Protein AF-A0A7X4H972-F1 (afdb_monomer)

Radius of gyration: 20.14 Å; Cα contacts (8 Å, |Δi|>4): 20; chains: 1; bounding box: 59×49×28 Å

Structure (mmCIF, N/CA/C/O backbone):
data_AF-A0A7X4H972-F1
#
_entry.id   AF-A0A7X4H972-F1
#
loop_
_atom_site.group_PDB
_atom_site.id
_atom_site.type_symbol
_atom_site.label_atom_id
_atom_site.label_alt_id
_a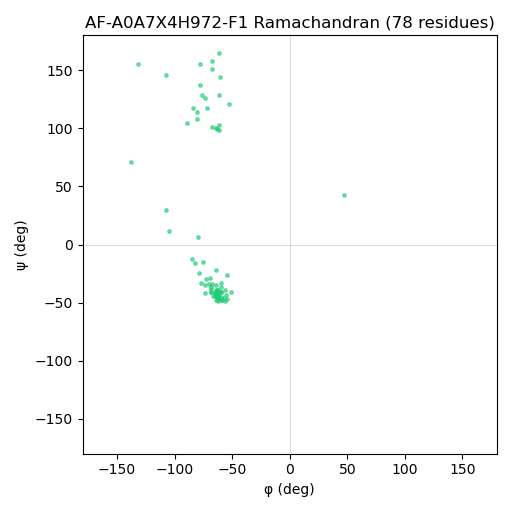tom_site.label_comp_id
_atom_site.label_asym_id
_atom_site.label_entity_id
_atom_site.label_seq_id
_atom_site.pdbx_PDB_ins_code
_atom_site.Cartn_x
_atom_site.Cartn_y
_atom_site.Cartn_z
_atom_site.occupancy
_atom_site.B_iso_or_equiv
_atom_site.auth_seq_id
_atom_site.auth_comp_id
_atom_site.auth_asym_id
_atom_site.auth_atom_id
_atom_site.pdbx_PDB_model_num
ATOM 1 N N . MET A 1 1 ? 18.793 -6.795 8.514 1.00 56.94 1 MET A N 1
ATOM 2 C CA . MET A 1 1 ? 17.502 -6.539 7.839 1.00 56.94 1 MET A CA 1
ATOM 3 C C . MET A 1 1 ? 16.995 -7.866 7.291 1.00 56.94 1 MET A C 1
ATOM 5 O O . MET A 1 1 ? 17.757 -8.516 6.587 1.00 56.94 1 MET A O 1
ATOM 9 N N . GLY A 1 2 ? 15.796 -8.318 7.669 1.00 76.12 2 GLY A N 1
ATOM 10 C CA . 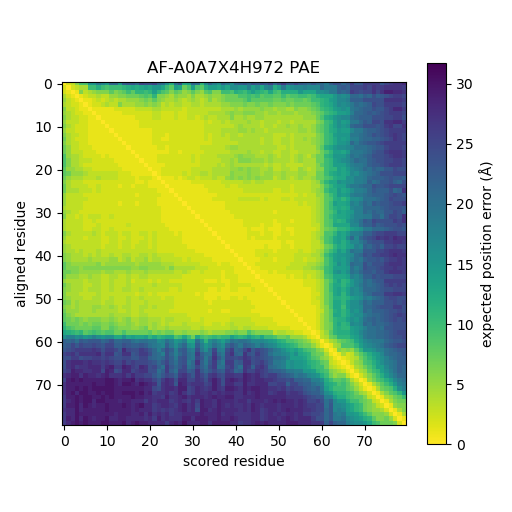GLY A 1 2 ? 15.244 -9.589 7.180 1.00 76.12 2 GLY A CA 1
ATOM 11 C C . GLY A 1 2 ? 14.793 -9.462 5.725 1.00 76.12 2 GLY A C 1
ATOM 12 O O . GLY A 1 2 ? 14.032 -8.555 5.403 1.00 76.12 2 GLY A O 1
ATOM 13 N N . ILE A 1 3 ? 15.281 -10.333 4.841 1.00 82.75 3 ILE A N 1
ATOM 14 C CA . ILE A 1 3 ? 14.830 -10.380 3.444 1.00 82.75 3 ILE A CA 1
ATOM 15 C C . ILE A 1 3 ? 13.517 -11.159 3.412 1.00 82.75 3 ILE A C 1
ATOM 17 O O . ILE A 1 3 ? 13.497 -12.357 3.693 1.00 82.75 3 ILE A O 1
ATOM 21 N N . VAL A 1 4 ? 12.423 -10.486 3.063 1.00 80.88 4 VAL A N 1
ATOM 22 C CA . VAL A 1 4 ? 11.133 -11.144 2.836 1.00 80.88 4 VAL A CA 1
ATOM 23 C C . VAL A 1 4 ? 11.117 -11.674 1.407 1.00 80.88 4 VAL A C 1
ATOM 25 O O . VAL A 1 4 ? 11.213 -10.905 0.452 1.00 80.88 4 VAL A O 1
ATOM 28 N N . LYS A 1 5 ? 11.020 -12.999 1.252 1.00 88.75 5 LYS A N 1
ATOM 29 C CA . LYS A 1 5 ? 10.810 -13.619 -0.059 1.00 88.75 5 LYS A CA 1
ATOM 30 C C . LYS A 1 5 ? 9.355 -13.434 -0.476 1.00 88.75 5 LYS A C 1
ATOM 32 O O . LYS A 1 5 ? 8.447 -13.788 0.268 1.00 88.75 5 LYS A O 1
ATOM 37 N N . ILE A 1 6 ? 9.163 -12.919 -1.681 1.00 89.56 6 ILE A N 1
ATOM 38 C CA . ILE A 1 6 ? 7.866 -12.802 -2.349 1.00 89.56 6 ILE A CA 1
ATOM 39 C C . ILE A 1 6 ? 7.827 -13.838 -3.471 1.00 89.56 6 ILE A C 1
ATOM 41 O O . ILE A 1 6 ? 8.866 -14.136 -4.058 1.00 89.56 6 ILE A O 1
ATOM 45 N N . SER A 1 7 ? 6.660 -14.417 -3.751 1.00 94.81 7 SER A N 1
ATOM 46 C CA . SER A 1 7 ? 6.541 -15.391 -4.840 1.00 94.81 7 SER A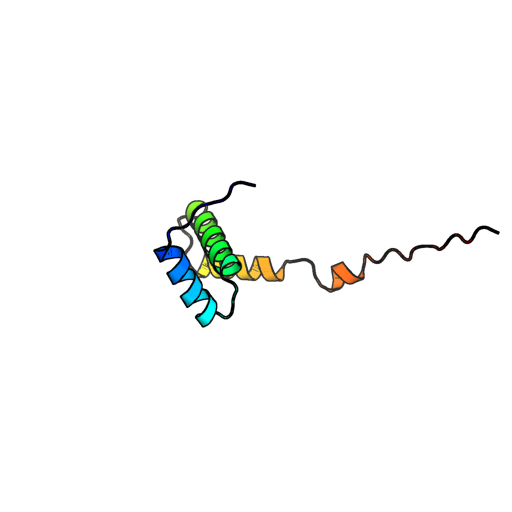 CA 1
ATOM 47 C C . SER A 1 7 ? 6.744 -14.724 -6.202 1.00 94.81 7 SER A C 1
ATOM 49 O O . SER A 1 7 ? 6.386 -13.556 -6.380 1.00 94.81 7 SER A O 1
ATOM 51 N N . ASP A 1 8 ? 7.254 -15.476 -7.181 1.00 94.88 8 ASP A N 1
ATOM 52 C CA . ASP A 1 8 ? 7.483 -14.967 -8.542 1.00 94.88 8 ASP A CA 1
ATOM 53 C C . ASP A 1 8 ? 6.200 -14.396 -9.161 1.00 94.88 8 ASP A C 1
ATOM 55 O O . ASP A 1 8 ? 6.213 -13.324 -9.763 1.00 94.88 8 ASP A O 1
ATOM 59 N N . GLN A 1 9 ? 5.063 -15.057 -8.924 1.00 95.19 9 GLN A N 1
ATOM 60 C CA . GLN A 1 9 ? 3.759 -14.580 -9.381 1.00 95.19 9 GLN A CA 1
ATOM 61 C C . GLN A 1 9 ? 3.367 -13.241 -8.742 1.00 95.19 9 GLN A C 1
ATOM 63 O O . GLN A 1 9 ? 2.851 -12.356 -9.422 1.00 95.19 9 GLN A O 1
ATOM 68 N N . MET A 1 10 ? 3.601 -13.068 -7.435 1.00 93.81 10 MET A N 1
ATOM 69 C CA . MET A 1 10 ? 3.301 -11.800 -6.765 1.00 93.81 10 MET A CA 1
ATOM 70 C C . MET A 1 10 ? 4.236 -10.692 -7.255 1.00 93.81 10 MET A C 1
ATOM 72 O O . MET A 1 10 ? 3.795 -9.563 -7.458 1.00 93.81 10 MET A O 1
ATOM 76 N N . HIS A 1 11 ? 5.506 -11.018 -7.492 1.00 94.56 11 HIS A N 1
ATOM 77 C CA . HIS A 1 11 ? 6.473 -10.086 -8.056 1.00 94.56 11 HIS A CA 1
ATOM 78 C C . HIS A 1 11 ? 6.068 -9.618 -9.463 1.00 94.56 11 HIS A C 1
ATOM 80 O O . HIS A 1 11 ? 6.154 -8.425 -9.758 1.00 94.56 11 HIS A O 1
ATOM 86 N N . GLU A 1 12 ? 5.552 -10.514 -10.308 1.00 95.38 12 GLU A N 1
ATOM 87 C CA . GLU A 1 12 ? 5.024 -10.142 -11.625 1.00 95.38 12 GLU A CA 1
ATOM 88 C C . GLU A 1 12 ? 3.790 -9.238 -11.520 1.00 95.38 12 GLU A C 1
ATOM 90 O O . GLU A 1 12 ? 3.729 -8.190 -12.162 1.00 95.38 12 GLU A O 1
ATOM 95 N N . ASN A 1 13 ? 2.848 -9.561 -10.631 1.00 94.81 13 ASN A N 1
ATOM 96 C CA . ASN A 1 13 ? 1.678 -8.711 -10.394 1.00 94.81 13 ASN A CA 1
ATOM 97 C C . ASN A 1 13 ? 2.086 -7.300 -9.923 1.00 94.81 13 ASN A C 1
ATOM 99 O O . ASN A 1 13 ? 1.517 -6.301 -10.372 1.00 94.81 13 ASN A O 1
ATOM 103 N N . LEU A 1 14 ? 3.095 -7.201 -9.046 1.00 94.31 14 LEU A N 1
ATOM 104 C CA . LEU A 1 14 ? 3.651 -5.920 -8.603 1.00 94.31 14 LEU A CA 1
ATOM 105 C C . LEU A 1 14 ? 4.308 -5.150 -9.751 1.00 94.31 14 LEU A C 1
ATOM 107 O O . LEU A 1 14 ? 4.153 -3.932 -9.814 1.00 94.31 14 LEU A O 1
ATOM 111 N N . ARG A 1 15 ? 5.009 -5.833 -10.663 1.00 94.69 15 ARG A N 1
ATOM 112 C CA . ARG A 1 15 ? 5.615 -5.221 -11.854 1.00 94.69 15 ARG A CA 1
ATOM 113 C C . ARG A 1 15 ? 4.560 -4.619 -12.781 1.00 94.69 15 ARG A C 1
ATOM 115 O O . ARG A 1 15 ? 4.711 -3.473 -13.199 1.00 94.69 15 ARG A O 1
ATOM 122 N N . VAL A 1 16 ? 3.476 -5.344 -13.053 1.00 95.81 16 VAL A N 1
ATOM 123 C CA . VAL A 1 16 ? 2.367 -4.840 -13.881 1.00 95.81 16 VAL A CA 1
ATOM 124 C C . VAL A 1 16 ? 1.704 -3.623 -13.226 1.00 95.81 16 VAL A C 1
ATOM 126 O O . VAL A 1 16 ? 1.540 -2.583 -13.866 1.00 95.81 16 VAL A O 1
ATOM 129 N N . ALA A 1 17 ? 1.379 -3.710 -11.931 1.00 94.06 17 ALA A N 1
ATOM 130 C CA . ALA A 1 17 ? 0.770 -2.603 -11.192 1.00 94.06 17 ALA A CA 1
ATOM 131 C C . ALA A 1 17 ? 1.690 -1.372 -11.106 1.00 94.06 17 ALA A C 1
ATOM 133 O O . ALA A 1 17 ? 1.225 -0.245 -11.255 1.00 94.06 17 ALA A O 1
ATOM 134 N N . SER A 1 18 ? 2.993 -1.590 -10.910 1.00 94.06 18 SER A N 1
ATOM 135 C CA . SER A 1 18 ? 4.031 -0.555 -10.926 1.00 94.06 18 SER A CA 1
ATOM 136 C C . SER A 1 18 ? 3.999 0.250 -12.230 1.00 94.06 18 SER A C 1
ATOM 138 O O . SER A 1 18 ? 3.960 1.480 -12.174 1.00 94.06 18 SER A O 1
ATOM 140 N N . GLY A 1 19 ? 3.924 -0.430 -13.381 1.00 94.44 19 GLY A N 1
ATOM 141 C CA . GLY A 1 19 ? 3.811 0.212 -14.693 1.00 94.44 19 GLY A CA 1
ATOM 142 C C . GLY A 1 19 ? 2.515 1.008 -14.870 1.00 94.44 19 GLY A C 1
ATOM 143 O O . GLY A 1 19 ? 2.554 2.142 -15.334 1.00 94.44 19 GLY A O 1
ATOM 144 N N . ALA A 1 20 ? 1.375 0.449 -14.456 1.00 96.19 20 ALA A N 1
ATOM 145 C CA . ALA A 1 20 ? 0.071 1.105 -14.592 1.00 96.19 20 ALA A CA 1
ATOM 146 C C . ALA A 1 20 ? -0.103 2.325 -13.670 1.00 96.19 20 ALA A C 1
ATOM 148 O O . ALA A 1 20 ? -0.783 3.285 -14.025 1.00 96.19 20 ALA A O 1
ATOM 149 N N . LEU A 1 21 ? 0.489 2.281 -12.475 1.00 93.44 21 LEU A N 1
ATOM 150 C CA . LEU A 1 21 ? 0.306 3.288 -11.427 1.00 93.44 21 LEU A CA 1
ATOM 151 C C . LEU A 1 21 ? 1.509 4.227 -11.281 1.00 93.44 21 LEU A C 1
ATOM 153 O O . LEU A 1 21 ? 1.595 4.946 -10.282 1.00 93.44 21 LEU A O 1
ATOM 157 N N . SER A 1 22 ? 2.434 4.190 -12.246 1.00 94.50 22 SER A N 1
ATOM 158 C CA . SER A 1 22 ? 3.638 5.024 -12.318 1.00 94.50 22 SER A CA 1
ATOM 159 C C . SER A 1 22 ? 4.416 5.087 -10.996 1.00 94.50 22 SER A C 1
ATOM 161 O O . SER A 1 22 ? 4.860 6.152 -10.570 1.00 94.50 22 SER A O 1
ATOM 163 N N . ARG A 1 23 ? 4.573 3.942 -10.319 1.00 90.31 23 ARG A N 1
ATOM 164 C CA . ARG A 1 23 ? 5.309 3.822 -9.045 1.00 90.31 23 ARG A CA 1
ATOM 165 C C . ARG A 1 23 ? 6.287 2.664 -9.085 1.00 90.31 23 ARG A C 1
ATOM 167 O O . ARG A 1 23 ? 6.063 1.734 -9.840 1.00 90.31 23 ARG A O 1
ATOM 174 N N . SER A 1 24 ? 7.352 2.670 -8.282 1.00 95.94 24 SER A N 1
ATOM 175 C CA . SER A 1 24 ? 8.309 1.549 -8.261 1.00 95.94 24 SER A CA 1
ATOM 176 C C . SER A 1 24 ? 7.689 0.268 -7.682 1.00 95.94 24 SER A C 1
ATOM 178 O O . SER A 1 24 ? 6.734 0.326 -6.907 1.00 95.94 24 SER A O 1
ATOM 180 N N . ILE A 1 25 ? 8.265 -0.894 -8.008 1.00 93.00 25 ILE A N 1
ATOM 181 C CA . ILE A 1 25 ? 7.855 -2.194 -7.442 1.00 93.00 25 ILE A CA 1
ATOM 182 C C . ILE A 1 25 ? 7.914 -2.166 -5.909 1.00 93.00 25 ILE A C 1
ATOM 184 O O . ILE A 1 25 ? 6.971 -2.595 -5.247 1.00 93.00 25 ILE A O 1
ATOM 188 N N . ASN A 1 26 ? 8.977 -1.590 -5.338 1.00 91.44 26 ASN A N 1
ATOM 189 C CA . ASN A 1 26 ? 9.116 -1.463 -3.887 1.00 91.44 26 ASN A CA 1
ATOM 190 C C . ASN A 1 26 ? 8.031 -0.560 -3.288 1.00 91.44 26 ASN A C 1
ATOM 192 O O . ASN A 1 26 ? 7.438 -0.928 -2.280 1.00 91.44 26 ASN A O 1
ATOM 196 N N . ALA A 1 27 ? 7.723 0.576 -3.925 1.00 91.56 27 ALA A N 1
ATOM 197 C CA . ALA A 1 27 ? 6.648 1.459 -3.470 1.00 91.56 27 ALA A CA 1
ATOM 198 C C . ALA A 1 27 ? 5.274 0.771 -3.552 1.00 91.56 27 ALA A C 1
ATOM 200 O O . ALA A 1 27 ? 4.422 0.974 -2.690 1.00 91.56 27 ALA A O 1
ATOM 201 N N . GLN A 1 28 ? 5.058 -0.079 -4.559 1.00 94.75 28 GLN A N 1
ATOM 202 C CA . GLN A 1 28 ? 3.842 -0.880 -4.670 1.00 94.75 28 GLN A CA 1
ATOM 203 C C . GLN A 1 28 ? 3.754 -1.955 -3.574 1.00 94.75 28 GLN A C 1
ATOM 205 O O . GLN A 1 28 ? 2.676 -2.156 -3.016 1.00 94.75 28 GLN A O 1
ATOM 210 N N . ALA A 1 29 ? 4.866 -2.619 -3.248 1.00 93.12 29 ALA A N 1
ATOM 211 C CA . ALA A 1 29 ? 4.928 -3.587 -2.154 1.00 93.12 29 ALA A CA 1
ATOM 212 C C . ALA A 1 29 ? 4.673 -2.910 -0.799 1.00 93.12 29 ALA A C 1
ATOM 214 O O . ALA A 1 29 ? 3.824 -3.355 -0.030 1.00 93.12 29 ALA A O 1
ATOM 215 N N . GLU A 1 30 ? 5.345 -1.790 -0.537 1.00 92.50 30 GLU A N 1
ATOM 216 C CA . GLU A 1 30 ? 5.176 -1.014 0.690 1.00 92.50 30 GLU A CA 1
ATOM 217 C C . GLU A 1 30 ? 3.735 -0.513 0.860 1.00 92.50 30 GLU A C 1
ATOM 219 O O . GLU A 1 30 ? 3.176 -0.587 1.953 1.00 92.50 30 GLU A O 1
ATOM 224 N N . HIS A 1 31 ? 3.104 -0.053 -0.222 1.00 92.44 31 HIS A N 1
ATOM 225 C CA . HIS A 1 31 ? 1.705 0.366 -0.211 1.00 92.44 31 HIS A CA 1
ATOM 226 C C . HIS A 1 31 ? 0.770 -0.747 0.283 1.00 92.44 31 HIS A C 1
ATOM 228 O O . HIS A 1 31 ? -0.041 -0.510 1.178 1.00 92.44 31 HIS A O 1
ATOM 234 N N . TRP A 1 32 ? 0.909 -1.964 -0.251 1.00 93.12 32 TRP A N 1
ATOM 235 C CA . TRP A 1 32 ? 0.087 -3.101 0.167 1.00 93.12 32 TRP A CA 1
ATOM 236 C C . TRP A 1 32 ? 0.382 -3.558 1.595 1.00 93.12 32 TRP A C 1
ATOM 238 O O . TRP A 1 32 ? -0.554 -3.892 2.318 1.00 93.12 32 TRP A O 1
ATOM 248 N N . LEU A 1 33 ? 1.645 -3.512 2.033 1.00 93.31 33 LEU A N 1
ATOM 249 C CA . LEU A 1 33 ? 2.004 -3.806 3.423 1.00 93.31 33 LEU A CA 1
ATOM 250 C C . LEU A 1 33 ? 1.347 -2.815 4.393 1.00 93.31 33 LEU A C 1
ATOM 252 O O . LEU A 1 33 ? 0.745 -3.238 5.377 1.00 93.31 33 LEU A O 1
ATOM 256 N N . ARG A 1 34 ? 1.391 -1.510 4.093 1.00 94.00 34 ARG A N 1
ATOM 257 C CA . ARG A 1 34 ? 0.726 -0.490 4.920 1.00 94.00 34 ARG A CA 1
ATOM 258 C C . ARG A 1 34 ? -0.788 -0.675 4.952 1.00 94.00 34 ARG A C 1
ATOM 260 O O . ARG A 1 34 ? -1.372 -0.600 6.027 1.00 94.00 34 ARG A O 1
ATOM 267 N N . ILE A 1 35 ? -1.417 -0.942 3.803 1.00 95.69 35 ILE A N 1
ATOM 268 C CA . ILE A 1 35 ? -2.858 -1.235 3.750 1.00 95.69 35 ILE A CA 1
ATOM 269 C C . ILE A 1 35 ? -3.192 -2.457 4.604 1.00 95.69 35 ILE A C 1
ATOM 271 O O . ILE A 1 35 ? -4.117 -2.382 5.402 1.00 95.69 35 ILE A O 1
A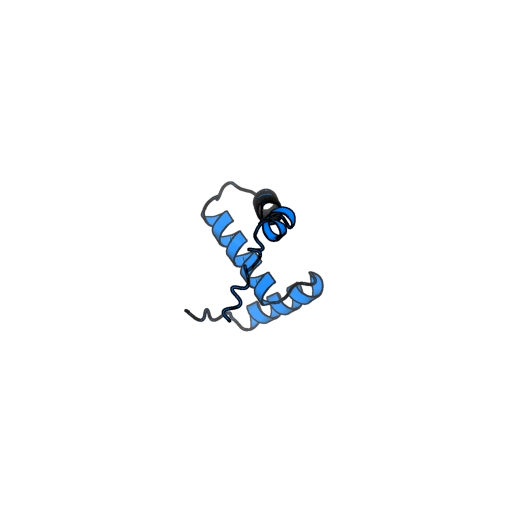TOM 275 N N . GLY A 1 36 ? -2.440 -3.554 4.467 1.00 95.50 36 GLY A N 1
ATOM 276 C CA . GLY A 1 36 ? -2.673 -4.783 5.226 1.00 95.50 36 GLY A CA 1
ATOM 277 C C . GLY A 1 36 ? -2.578 -4.559 6.733 1.00 95.50 36 GLY A C 1
ATOM 278 O O . GLY A 1 36 ? -3.472 -4.963 7.465 1.00 95.50 36 GLY A O 1
ATOM 279 N N . MET A 1 37 ? -1.555 -3.834 7.194 1.00 96.31 37 MET A N 1
ATOM 280 C CA . MET A 1 37 ? -1.421 -3.488 8.613 1.00 96.31 37 MET A CA 1
ATOM 281 C C . MET A 1 37 ? -2.578 -2.616 9.118 1.00 96.31 37 MET A C 1
ATOM 283 O O . MET A 1 37 ? -3.074 -2.831 10.224 1.00 96.31 37 MET A O 1
ATOM 287 N N . LEU A 1 38 ? -3.016 -1.632 8.327 1.00 96.00 38 LEU A N 1
ATOM 288 C CA . LEU A 1 38 ? -4.133 -0.762 8.702 1.00 96.00 38 LEU A CA 1
ATOM 289 C C . LEU A 1 38 ? -5.460 -1.520 8.729 1.00 96.00 38 LEU A C 1
ATOM 291 O O . LEU A 1 38 ? -6.233 -1.321 9.659 1.00 96.00 38 LEU A O 1
ATOM 295 N N . ALA A 1 39 ? -5.700 -2.406 7.764 1.00 97.31 39 ALA A N 1
ATOM 296 C CA . ALA A 1 39 ? -6.889 -3.250 7.729 1.00 97.31 39 ALA A CA 1
ATOM 297 C C . ALA A 1 39 ? -6.925 -4.232 8.912 1.00 97.31 39 ALA A C 1
ATOM 299 O O . ALA A 1 39 ? -7.962 -4.376 9.547 1.00 97.31 39 ALA A O 1
ATOM 300 N N . GLU A 1 40 ? -5.788 -4.845 9.257 1.00 97.25 40 GLU A N 1
ATOM 301 C CA . GLU A 1 40 ? -5.683 -5.772 10.393 1.00 97.25 40 GLU A CA 1
ATOM 302 C C . GLU A 1 40 ? -5.947 -5.071 11.734 1.00 97.25 40 GLU A C 1
ATOM 304 O O . GLU A 1 40 ? -6.630 -5.596 12.608 1.00 97.25 40 GLU A O 1
ATOM 309 N N . THR A 1 41 ? -5.418 -3.856 11.900 1.00 96.38 41 THR A N 1
ATOM 310 C CA . THR A 1 41 ? -5.581 -3.076 13.139 1.00 96.38 41 THR A CA 1
ATOM 311 C C . THR A 1 41 ? -6.909 -2.325 13.220 1.00 96.38 41 THR A C 1
ATOM 313 O O . THR A 1 41 ? -7.291 -1.892 14.305 1.00 96.38 41 THR A O 1
ATOM 316 N N . ASN A 1 42 ? -7.618 -2.168 12.098 1.00 95.81 42 ASN A N 1
ATOM 317 C CA . ASN A 1 42 ? -8.881 -1.439 12.004 1.00 95.81 42 ASN A CA 1
ATOM 318 C C . ASN A 1 42 ? -9.878 -2.219 11.119 1.00 95.81 42 ASN A C 1
ATOM 320 O O . ASN A 1 42 ? -10.171 -1.788 10.000 1.00 95.81 42 ASN A O 1
ATOM 324 N N . PRO A 1 43 ? -10.413 -3.358 11.599 1.00 95.50 43 PRO A N 1
ATOM 325 C CA . PRO A 1 43 ? -11.207 -4.284 10.782 1.00 95.50 43 PRO A CA 1
ATOM 326 C C . PRO A 1 43 ? -12.523 -3.690 10.254 1.00 95.50 43 PRO A C 1
ATOM 328 O O . PRO A 1 43 ? -13.049 -4.161 9.248 1.00 95.50 43 PRO A O 1
ATOM 331 N N . ASP A 1 44 ? -13.043 -2.646 10.903 1.00 97.44 44 ASP A N 1
ATOM 332 C CA . ASP A 1 44 ? -14.292 -1.982 10.512 1.00 97.44 44 ASP A CA 1
ATOM 333 C C . ASP A 1 44 ? -14.100 -0.906 9.428 1.00 97.44 44 ASP A C 1
ATOM 335 O O . ASP A 1 44 ? -15.078 -0.412 8.858 1.00 97.44 44 ASP A O 1
ATOM 339 N N . LEU A 1 45 ? -12.853 -0.511 9.137 1.00 95.94 45 LEU A N 1
ATOM 340 C CA . LEU A 1 45 ? -12.582 0.522 8.143 1.00 95.94 45 LEU A CA 1
ATOM 341 C C . LEU A 1 45 ? -12.701 -0.025 6.727 1.00 95.94 45 LEU A C 1
ATOM 343 O O . LEU A 1 45 ? -12.181 -1.085 6.377 1.00 95.94 45 LEU A O 1
ATOM 347 N N . ARG A 1 46 ? -13.337 0.764 5.859 1.00 97.75 46 ARG A N 1
ATOM 348 C CA . ARG A 1 46 ? -13.385 0.447 4.435 1.00 97.75 46 ARG A CA 1
ATOM 349 C C . ARG A 1 46 ? -12.057 0.816 3.794 1.00 97.75 46 ARG A C 1
ATOM 351 O O . ARG A 1 46 ? -11.366 1.741 4.217 1.00 97.75 46 ARG A O 1
ATOM 358 N N . TYR A 1 47 ? -11.748 0.156 2.683 1.00 96.25 47 TYR A N 1
ATOM 359 C CA . TYR A 1 47 ? -10.558 0.459 1.888 1.00 96.25 47 TYR A CA 1
ATOM 360 C C . TYR A 1 47 ? -10.428 1.955 1.544 1.00 96.25 47 TYR A C 1
ATOM 362 O O . TYR A 1 47 ? -9.346 2.526 1.647 1.00 96.25 47 TYR A O 1
ATOM 370 N N . SER A 1 48 ? -11.540 2.615 1.201 1.00 96.94 48 SER A N 1
ATOM 371 C CA . SER A 1 48 ? -11.569 4.055 0.920 1.00 96.94 48 SER A CA 1
ATOM 372 C C . SER A 1 48 ? -11.113 4.909 2.102 1.00 96.94 48 SER A C 1
ATOM 374 O O . SER A 1 48 ? -10.448 5.924 1.897 1.00 96.94 48 SER A O 1
ATOM 376 N N . ASP A 1 49 ? -11.453 4.503 3.323 1.00 97.56 49 ASP A N 1
ATOM 377 C CA . ASP A 1 49 ? -11.118 5.235 4.544 1.00 97.56 49 ASP A CA 1
ATOM 378 C C . ASP A 1 49 ? -9.626 5.069 4.851 1.00 97.56 49 ASP A C 1
ATOM 380 O O . ASP A 1 49 ? -8.929 6.052 5.100 1.00 97.56 49 ASP A O 1
ATOM 384 N N . ILE A 1 50 ? -9.101 3.849 4.682 1.00 96.62 50 ILE A N 1
ATOM 385 C CA . ILE A 1 50 ? -7.663 3.552 4.762 1.00 96.62 50 ILE A CA 1
ATOM 386 C C . ILE A 1 50 ? -6.876 4.401 3.752 1.00 96.62 50 ILE A C 1
ATOM 388 O O . ILE A 1 50 ? -5.863 5.009 4.100 1.00 96.62 50 ILE A O 1
ATOM 392 N N . CYS A 1 51 ? -7.343 4.500 2.503 1.00 94.88 51 CYS A N 1
ATOM 393 C CA . CYS A 1 51 ? -6.704 5.344 1.493 1.00 94.88 51 CYS A CA 1
ATOM 394 C C . CYS A 1 51 ? -6.694 6.826 1.885 1.00 94.88 51 CYS A C 1
ATOM 396 O O . CYS A 1 51 ? -5.676 7.495 1.701 1.00 94.88 51 CYS A O 1
ATOM 398 N N . GLN A 1 52 ? -7.794 7.344 2.438 1.00 95.25 52 GLN A N 1
ATOM 399 C CA . GLN A 1 52 ? -7.849 8.726 2.916 1.00 95.25 52 GLN A CA 1
ATOM 400 C C . GLN A 1 52 ? -6.883 8.969 4.076 1.00 95.25 52 GLN A C 1
ATOM 402 O O . GLN A 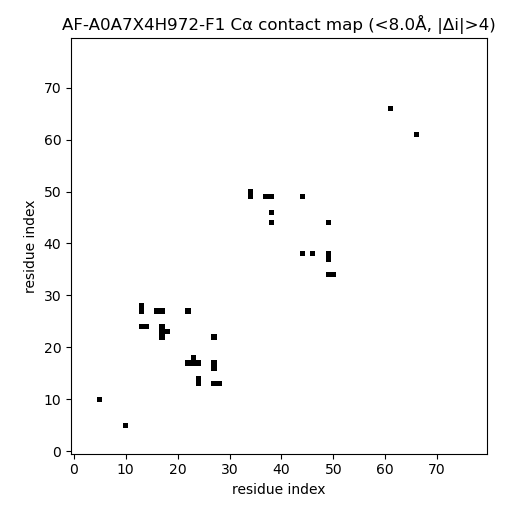1 52 ? -6.220 10.004 4.100 1.00 95.25 52 GLN A O 1
ATOM 407 N N . MET A 1 53 ? -6.766 8.025 5.013 1.00 93.00 53 MET A N 1
ATOM 408 C CA . MET A 1 53 ? -5.799 8.112 6.110 1.00 93.00 53 MET A CA 1
ATOM 409 C C . MET A 1 53 ? -4.360 8.155 5.590 1.00 93.00 53 MET A C 1
ATOM 411 O O . MET A 1 53 ? -3.584 9.004 6.020 1.00 93.00 53 MET A O 1
ATOM 415 N N . LEU A 1 54 ? -4.015 7.292 4.628 1.00 91.69 54 LEU A N 1
ATOM 416 C CA . LEU A 1 54 ? -2.690 7.286 4.001 1.00 91.69 54 LEU A CA 1
ATOM 417 C C . LEU A 1 54 ? -2.389 8.599 3.268 1.00 91.69 54 LEU A C 1
ATOM 419 O O . LEU A 1 54 ? -1.262 9.086 3.331 1.00 91.69 54 LEU A O 1
ATOM 423 N N . LEU A 1 55 ? -3.383 9.184 2.593 1.00 91.38 55 LEU A N 1
ATOM 424 C CA . LEU A 1 55 ? -3.220 10.465 1.906 1.00 91.38 55 LEU A CA 1
ATOM 425 C C . LEU A 1 55 ? -2.992 11.615 2.895 1.00 91.38 55 LEU A C 1
ATOM 427 O O . LEU A 1 55 ? -2.086 12.414 2.679 1.00 91.38 55 LEU A O 1
ATOM 431 N N . ARG A 1 56 ? -3.767 11.670 3.986 1.00 91.38 56 ARG A N 1
ATOM 432 C CA . ARG A 1 56 ? -3.591 12.668 5.057 1.00 91.38 56 ARG A CA 1
ATOM 433 C C . ARG A 1 56 ? -2.204 12.552 5.687 1.00 91.38 56 ARG A C 1
ATOM 435 O O . ARG A 1 56 ? -1.469 13.527 5.724 1.00 91.38 56 ARG A O 1
ATOM 442 N N . ALA A 1 57 ? -1.787 11.335 6.037 1.00 87.38 57 ALA A N 1
ATOM 443 C CA . ALA A 1 57 ? -0.458 11.086 6.592 1.00 87.38 57 ALA A CA 1
ATOM 444 C C . ALA A 1 57 ? 0.685 11.502 5.644 1.00 87.38 57 ALA A C 1
ATOM 446 O O . ALA A 1 57 ? 1.739 11.931 6.104 1.00 87.38 57 ALA A O 1
ATOM 447 N N . ALA A 1 58 ? 0.494 11.387 4.324 1.00 86.12 58 ALA A N 1
ATOM 448 C CA . ALA A 1 58 ? 1.477 11.844 3.341 1.00 86.12 58 ALA A CA 1
ATOM 449 C C . ALA A 1 58 ? 1.539 13.379 3.220 1.00 86.12 58 ALA A C 1
ATOM 451 O O . ALA A 1 58 ? 2.594 13.917 2.889 1.00 86.12 58 ALA A O 1
ATOM 452 N N . GLN A 1 59 ? 0.428 14.077 3.475 1.00 84.56 59 GLN A N 1
ATOM 453 C CA . GLN A 1 59 ? 0.355 15.543 3.492 1.00 84.56 59 GLN A CA 1
ATOM 454 C C . GLN A 1 59 ? 0.939 16.136 4.780 1.00 84.56 59 GLN A C 1
ATOM 456 O O . GLN A 1 59 ? 1.557 17.194 4.723 1.00 84.56 59 GLN A O 1
ATOM 461 N N . ASP A 1 60 ? 0.800 15.424 5.899 1.00 77.38 60 ASP A N 1
ATOM 462 C CA . ASP A 1 60 ? 1.330 15.802 7.215 1.00 77.38 60 ASP A CA 1
ATOM 463 C C . ASP A 1 60 ? 2.835 15.483 7.382 1.00 77.38 60 ASP A C 1
ATOM 465 O O . ASP A 1 60 ? 3.396 15.627 8.471 1.00 77.38 60 ASP A O 1
ATOM 469 N N . GLY A 1 61 ? 3.510 15.032 6.314 1.00 65.19 61 GLY A N 1
ATOM 470 C CA . GLY A 1 61 ? 4.969 14.892 6.275 1.00 65.19 61 GLY A CA 1
ATOM 471 C C . GLY A 1 61 ? 5.681 16.241 6.471 1.00 65.19 61 GLY A C 1
ATOM 472 O O . GLY A 1 61 ? 5.043 17.285 6.344 1.00 65.19 61 GLY A O 1
ATOM 473 N N . PRO A 1 62 ? 6.999 16.255 6.774 1.00 53.41 62 PRO A N 1
ATOM 474 C CA . PRO A 1 62 ? 7.713 17.497 7.062 1.00 53.41 62 PRO A CA 1
ATOM 475 C C . PRO A 1 62 ? 7.492 18.491 5.925 1.00 53.41 62 PRO A C 1
ATOM 477 O O . PRO A 1 62 ? 7.791 18.201 4.761 1.00 53.41 62 PRO A O 1
ATOM 480 N N . SER A 1 63 ? 6.933 19.650 6.267 1.00 52.59 63 SER A N 1
ATOM 481 C CA . SER A 1 63 ? 6.680 20.700 5.297 1.00 52.59 63 SER A CA 1
ATOM 482 C C . SER A 1 63 ? 8.013 21.119 4.682 1.00 52.59 63 SER A C 1
ATOM 484 O O . SER A 1 63 ? 9.037 21.193 5.364 1.00 52.59 63 SER A O 1
ATOM 486 N N . LEU A 1 64 ? 8.022 21.460 3.390 1.00 55.78 64 LEU A N 1
ATOM 487 C CA . LEU A 1 64 ? 9.187 22.110 2.775 1.00 55.78 64 LEU A CA 1
ATOM 488 C C . LEU A 1 64 ? 9.590 23.382 3.549 1.00 55.78 64 LEU A C 1
ATOM 490 O O . LEU A 1 64 ? 10.763 23.748 3.553 1.00 55.78 64 LEU A O 1
ATOM 494 N N . ALA A 1 65 ? 8.641 24.020 4.247 1.00 54.75 65 ALA A N 1
ATOM 495 C CA . ALA A 1 65 ? 8.912 25.134 5.150 1.00 54.75 65 ALA A CA 1
ATOM 496 C C . ALA A 1 65 ? 9.717 24.715 6.397 1.00 54.75 65 ALA A C 1
ATOM 498 O O . ALA A 1 65 ? 10.580 25.472 6.839 1.00 54.75 65 ALA A O 1
ATOM 499 N N . ASP A 1 66 ? 9.506 23.502 6.914 1.00 50.75 66 ASP A N 1
ATOM 500 C CA . ASP A 1 66 ? 10.236 22.965 8.070 1.00 50.75 66 ASP A CA 1
ATOM 501 C C . ASP A 1 66 ? 11.672 22.577 7.690 1.00 50.75 66 ASP A C 1
ATOM 503 O O . ASP A 1 66 ? 12.605 22.787 8.462 1.00 50.75 66 ASP A O 1
ATOM 507 N N . ALA A 1 67 ? 11.875 22.081 6.464 1.00 50.16 67 ALA A N 1
ATOM 508 C CA . ALA A 1 67 ? 13.200 21.735 5.943 1.00 50.16 67 ALA A CA 1
ATOM 509 C C . ALA A 1 67 ? 14.090 22.969 5.682 1.00 50.16 67 ALA A C 1
ATOM 511 O O . ALA A 1 67 ? 15.316 22.886 5.781 1.00 50.16 67 ALA A O 1
ATOM 512 N N . VAL A 1 68 ? 13.489 24.124 5.370 1.00 55.75 68 VAL A N 1
ATOM 513 C CA . VAL A 1 68 ? 14.210 25.390 5.130 1.00 55.75 68 VAL A CA 1
ATOM 514 C C . VAL A 1 68 ? 14.633 26.075 6.438 1.00 55.75 68 VAL A C 1
ATOM 516 O O . VAL A 1 68 ? 15.635 26.791 6.455 1.00 55.75 68 VAL A O 1
ATOM 519 N N . ALA A 1 69 ? 13.945 25.817 7.554 1.00 55.25 69 ALA A N 1
ATOM 520 C CA . ALA A 1 69 ? 14.234 26.445 8.845 1.00 55.25 69 ALA A CA 1
ATOM 521 C C . ALA A 1 69 ? 15.48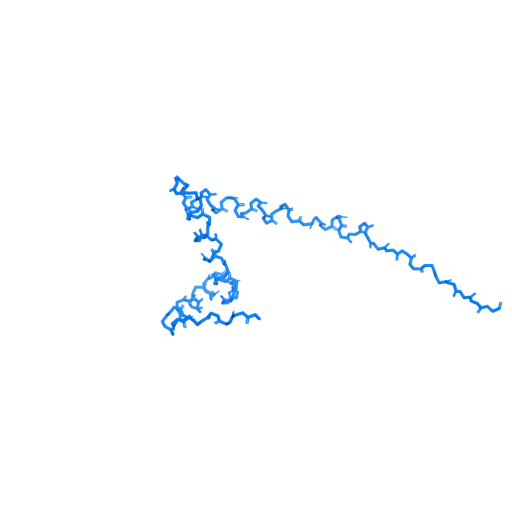8 25.893 9.560 1.00 55.25 69 ALA A C 1
ATOM 523 O O . ALA A 1 69 ? 16.006 26.537 10.470 1.00 55.25 69 ALA A O 1
ATOM 524 N N . THR A 1 70 ? 16.015 24.733 9.153 1.00 50.94 70 THR A N 1
ATOM 525 C CA . THR A 1 70 ? 17.120 24.048 9.852 1.00 50.94 70 THR A CA 1
ATOM 526 C C . THR A 1 70 ? 18.468 24.101 9.137 1.00 50.94 70 THR A C 1
ATOM 528 O O . THR A 1 70 ? 19.276 23.197 9.320 1.00 50.94 70 THR A O 1
ATOM 531 N N . THR A 1 71 ? 18.775 25.142 8.356 1.00 48.16 71 THR A N 1
ATOM 532 C CA . THR A 1 71 ? 20.174 25.356 7.936 1.00 48.16 71 THR A CA 1
ATOM 533 C C . THR A 1 71 ? 20.932 26.029 9.084 1.00 48.16 71 THR A C 1
ATOM 535 O O . THR A 1 71 ? 20.710 27.218 9.321 1.00 48.16 71 THR A O 1
ATOM 538 N N . PRO A 1 72 ? 21.843 25.350 9.812 1.00 49.22 72 PRO A N 1
ATOM 539 C CA . PRO A 1 72 ? 22.720 26.053 10.728 1.00 49.22 72 PRO A CA 1
ATOM 540 C C . PRO A 1 72 ? 23.709 26.820 9.852 1.00 49.22 72 PRO A C 1
ATOM 542 O O . PRO A 1 72 ? 24.473 26.219 9.093 1.00 49.22 72 PRO A O 1
ATOM 545 N N . ILE A 1 73 ? 23.693 28.149 9.931 1.00 56.16 73 ILE A N 1
ATOM 546 C CA . ILE A 1 73 ? 24.756 28.978 9.363 1.00 56.16 73 ILE A CA 1
ATOM 547 C C . ILE A 1 73 ? 26.034 28.580 10.107 1.00 56.16 73 ILE A C 1
ATOM 549 O O . ILE A 1 73 ? 26.262 28.984 11.246 1.00 56.16 73 ILE A O 1
ATOM 553 N N . ALA A 1 74 ? 26.833 27.709 9.490 1.00 50.22 74 ALA A N 1
ATOM 554 C CA . ALA A 1 74 ? 28.110 27.273 10.021 1.00 50.22 74 ALA A CA 1
ATOM 555 C C . ALA A 1 74 ? 29.023 28.497 10.142 1.00 50.22 74 ALA A C 1
ATOM 557 O O . ALA A 1 74 ? 29.570 29.003 9.160 1.00 50.22 74 ALA A O 1
ATOM 558 N N . GLN A 1 75 ? 29.164 28.985 11.371 1.00 54.62 75 GLN A N 1
ATOM 559 C CA . GLN A 1 75 ? 30.082 30.046 11.734 1.00 54.62 75 GLN A CA 1
ATOM 560 C C . GLN A 1 75 ? 31.513 29.558 11.483 1.00 54.62 75 GLN A C 1
ATOM 562 O O . GLN A 1 75 ? 32.084 28.813 12.281 1.00 54.62 75 GLN A O 1
ATOM 567 N N . ARG A 1 76 ? 32.096 29.954 10.343 1.00 47.25 76 ARG A N 1
ATOM 568 C CA . ARG A 1 76 ? 33.519 29.744 10.056 1.00 47.25 76 ARG A CA 1
ATOM 569 C C . ARG A 1 76 ? 34.343 30.539 11.065 1.00 47.25 76 ARG A C 1
ATOM 571 O O . ARG A 1 76 ? 34.554 31.738 10.912 1.00 47.25 76 ARG A O 1
ATOM 578 N N . ARG A 1 77 ? 34.839 29.844 12.086 1.00 55.75 77 ARG A N 1
ATOM 579 C CA . ARG A 1 77 ? 36.029 30.251 12.832 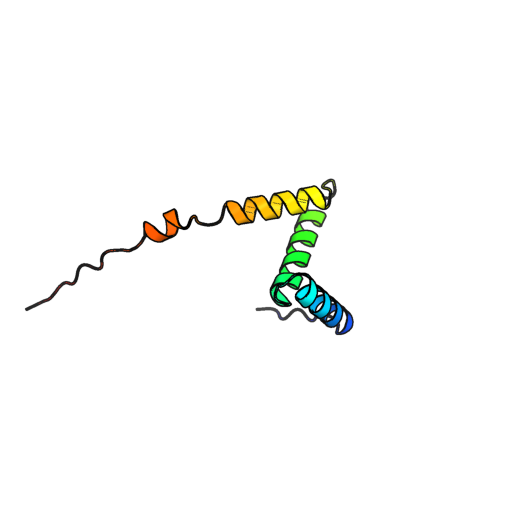1.00 55.75 77 ARG A CA 1
ATOM 580 C C . ARG A 1 77 ? 37.227 30.136 11.891 1.00 55.75 77 ARG A C 1
ATOM 582 O O . ARG A 1 77 ? 37.722 29.035 11.673 1.00 55.75 77 ARG A O 1
ATOM 589 N N . HIS A 1 78 ? 37.682 31.254 11.334 1.00 52.06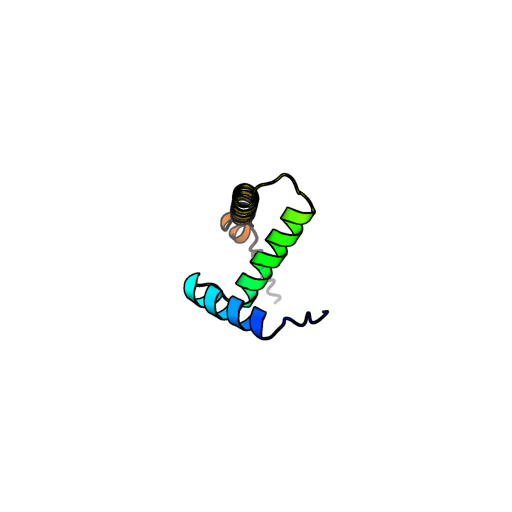 78 HIS A N 1
ATOM 590 C CA . HIS A 1 78 ? 39.049 31.346 10.832 1.00 52.06 78 HIS A CA 1
ATOM 591 C C . HIS A 1 78 ? 39.940 31.832 11.972 1.00 52.06 78 HIS A C 1
ATOM 593 O O . HIS A 1 78 ? 39.897 32.991 12.369 1.00 52.06 78 HIS A O 1
ATOM 599 N N . HIS A 1 79 ? 40.689 30.878 12.520 1.00 46.31 79 HIS A N 1
ATOM 600 C CA . HIS A 1 79 ? 41.932 31.113 13.238 1.00 46.31 79 HIS A CA 1
ATOM 601 C C . HIS A 1 79 ? 42.944 31.765 12.284 1.00 46.31 79 HIS A C 1
ATOM 603 O O . HIS A 1 79 ? 43.186 31.221 11.203 1.00 46.31 79 HIS A O 1
ATOM 609 N N . ALA A 1 80 ? 43.540 32.873 12.714 1.00 50.97 80 ALA A N 1
ATOM 610 C CA . ALA A 1 80 ? 44.914 33.273 12.421 1.00 50.97 80 ALA A CA 1
ATOM 611 C C . ALA A 1 80 ? 45.403 34.120 13.600 1.00 50.97 80 ALA A C 1
ATOM 613 O O . ALA A 1 80 ? 44.654 35.044 13.990 1.00 50.97 80 ALA A O 1
#

InterPro domains:
  IPR021831 ParD-like antitoxin of type II bacterial toxin-antitoxin system [PF11903] (1-69)

Nearest PDB structures (foldseek):
  1u9p-assembly1_A  TM=4.395E-01  e=2.210E+00  Escherichia coli

Mean 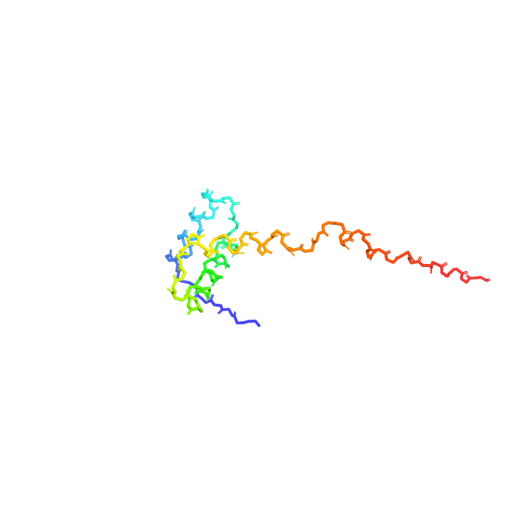predicted aligned error: 10.85 Å

Sequence (80 aa):
MGIVKISDQMHENLRVASGALSRSINAQAEHWLRIGMLAETNPDLRYSDICQMLLRAAQDGPSLADAVATTPIAQRRHHA

Foldseek 3Di:
DDDDDDDPVVLVVLVVVCVVVVHDSVVSVVVVVQLVVCCVVPVPDDSVRSVVVVVVVVVPPQDPVNVVVPDDPPPDPDDD

pLDDT: mean 82.47, std 18.17, range [46.31, 97.75]

Secondary structure (DSSP, 8-state):
-------HHHHHHHHHHHHHTT--HHHHHHHHHHHHHHHHH-TT--HHHHHHHHHHHHHSSPPHHHHHTT----------

Solvent-accessible surface area (backbone atoms only — not comparable to full-atom values): 5061 Å² total; per-residue (Å²): 133,88,85,80,87,73,54,70,69,58,52,49,53,34,48,54,49,14,66,77,66,78,41,52,50,65,58,48,51,52,51,51,52,53,49,50,55,50,43,71,78,35,75,87,58,51,71,70,54,54,51,50,52,55,51,50,56,63,68,71,42,88,47,73,69,60,66,65,71,67,69,76,80,77,77,79,81,77,88,130

Organism: NCBI:txid2660641